Protein AF-A0A950MQR9-F1 (afdb_monomer_lite)

Foldseek 3Di:
DDPPPQDADPPPRATWDFPDWAQDPDNQWIWTWTADPPPRDIDIDIDRPRPPPPPPPPPPVPPDDD

pLDDT: mean 74.06, std 16.69, range [37.38, 93.25]

Structure (mmCIF, N/CA/C/O backbone):
data_AF-A0A950MQR9-F1
#
_entry.id   AF-A0A950MQR9-F1
#
loop_
_atom_site.group_PDB
_atom_site.id
_atom_site.type_symbol
_atom_site.label_atom_id
_atom_site.label_alt_id
_atom_site.label_comp_id
_atom_site.label_asym_id
_atom_site.label_entity_id
_atom_site.label_seq_id
_atom_site.pdbx_PDB_ins_code
_atom_site.Cartn_x
_atom_site.Cartn_y
_atom_site.Cartn_z
_atom_site.occupancy
_atom_site.B_iso_or_equiv
_atom_site.auth_seq_id
_atom_site.auth_comp_id
_atom_site.auth_asym_id
_atom_site.auth_atom_id
_atom_site.pdbx_PDB_model_num
ATOM 1 N N . MET A 1 1 ? -9.616 -3.256 -16.081 1.00 37.38 1 MET A N 1
ATOM 2 C CA . MET A 1 1 ? -10.020 -4.079 -14.918 1.00 37.38 1 MET A CA 1
ATOM 3 C C . MET A 1 1 ? -9.088 -3.706 -13.779 1.00 37.38 1 MET A C 1
ATOM 5 O O . MET A 1 1 ? -7.908 -3.548 -14.044 1.00 37.38 1 MET A O 1
ATOM 9 N N . GLY A 1 2 ? -9.630 -3.367 -12.607 1.00 40.06 2 GLY A N 1
ATOM 10 C CA . GLY A 1 2 ? -8.935 -2.570 -11.590 1.00 40.06 2 GLY A CA 1
ATOM 11 C C . GLY A 1 2 ? -7.689 -3.238 -11.014 1.00 40.06 2 GLY A C 1
ATOM 12 O O . GLY A 1 2 ? -7.791 -4.274 -10.369 1.00 40.06 2 GLY A O 1
ATOM 13 N N . ASP A 1 3 ? -6.538 -2.589 -11.184 1.00 44.81 3 ASP A N 1
ATOM 14 C CA . ASP A 1 3 ? -5.288 -2.886 -10.471 1.00 44.81 3 ASP A CA 1
ATOM 15 C C . ASP A 1 3 ? -5.354 -2.297 -9.045 1.00 44.81 3 ASP A C 1
ATOM 17 O O . ASP A 1 3 ? -4.510 -1.521 -8.595 1.00 44.81 3 ASP A O 1
ATOM 21 N N . SER A 1 4 ? -6.442 -2.590 -8.333 1.00 49.59 4 SER A N 1
ATOM 22 C CA . SER A 1 4 ? -6.635 -2.166 -6.949 1.00 49.59 4 SER A CA 1
ATOM 23 C C . SER A 1 4 ? -5.893 -3.147 -6.063 1.00 49.59 4 SER A C 1
ATOM 25 O O . SER A 1 4 ? -6.428 -4.153 -5.606 1.00 49.59 4 SER A O 1
ATOM 27 N N . ARG A 1 5 ? -4.607 -2.879 -5.855 1.00 63.31 5 ARG A N 1
ATOM 28 C CA . ARG A 1 5 ? -3.819 -3.563 -4.830 1.00 63.31 5 ARG A CA 1
ATOM 29 C C . ARG A 1 5 ? -4.264 -3.053 -3.470 1.00 63.31 5 ARG A C 1
ATOM 31 O O . ARG A 1 5 ? -3.589 -2.226 -2.858 1.00 63.31 5 ARG A O 1
ATOM 38 N N . ASP A 1 6 ? -5.427 -3.511 -3.034 1.00 69.88 6 ASP A N 1
ATOM 39 C CA . ASP A 1 6 ? -5.949 -3.243 -1.704 1.00 69.88 6 ASP A CA 1
ATOM 40 C C . ASP A 1 6 ? -5.024 -3.921 -0.685 1.00 69.88 6 ASP A C 1
ATOM 42 O O . ASP A 1 6 ? -5.056 -5.133 -0.465 1.00 69.88 6 ASP A O 1
ATOM 46 N N . VAL A 1 7 ? -4.114 -3.135 -0.105 1.00 82.81 7 VAL A N 1
ATOM 47 C CA . VAL A 1 7 ? -3.199 -3.595 0.943 1.00 82.81 7 VAL A CA 1
ATOM 48 C C . VAL A 1 7 ? -3.934 -3.518 2.273 1.00 82.81 7 VAL A C 1
ATOM 50 O O . VAL A 1 7 ? -4.420 -2.458 2.652 1.00 82.81 7 VAL A O 1
ATOM 53 N N . VAL A 1 8 ? -4.012 -4.627 3.004 1.00 90.31 8 VAL A N 1
ATOM 54 C CA . VAL A 1 8 ? -4.601 -4.657 4.349 1.00 90.31 8 VAL A CA 1
ATOM 55 C C . 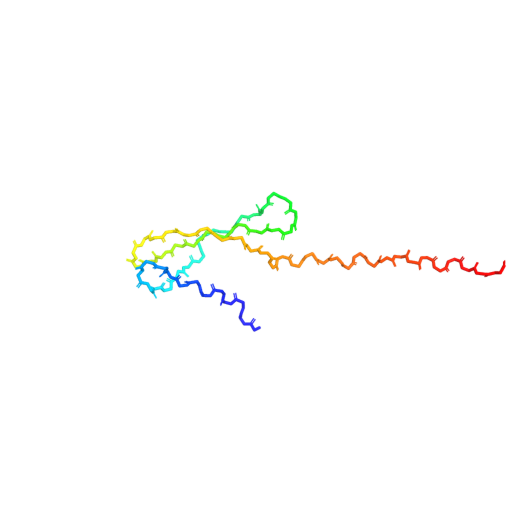VAL A 1 8 ? -3.521 -4.373 5.389 1.00 90.31 8 VAL A C 1
ATOM 57 O O . VAL A 1 8 ? -2.424 -4.923 5.322 1.00 90.31 8 VAL A O 1
ATOM 60 N N . CYS A 1 9 ? -3.832 -3.518 6.361 1.00 91.00 9 CYS A N 1
ATOM 61 C CA . CYS A 1 9 ? -2.933 -3.194 7.456 1.00 91.00 9 CYS A CA 1
ATOM 62 C C . CYS A 1 9 ? -2.762 -4.401 8.377 1.00 91.00 9 CYS A C 1
ATOM 64 O O . CYS A 1 9 ? -3.705 -4.805 9.054 1.00 91.00 9 CYS A O 1
ATOM 66 N N . SER A 1 10 ? -1.538 -4.911 8.477 1.00 88.81 10 SER A N 1
ATOM 67 C CA . SER A 1 10 ? -1.188 -6.035 9.355 1.00 88.81 10 SER A CA 1
ATOM 68 C C . SER A 1 10 ? -1.408 -5.745 10.848 1.00 88.81 10 SER A C 1
ATOM 70 O O . SER A 1 10 ? -1.448 -6.670 11.650 1.00 88.81 10 SER A O 1
ATOM 72 N N . PHE A 1 11 ? -1.547 -4.470 11.230 1.00 90.38 11 PHE A N 1
ATOM 73 C CA . PHE A 1 11 ? -1.725 -4.060 12.623 1.00 90.38 11 PHE A CA 1
ATOM 74 C C . PHE A 1 11 ? -3.196 -3.995 13.054 1.00 90.38 11 PHE A C 1
ATOM 76 O O . PHE A 1 11 ? -3.548 -4.489 14.119 1.00 90.38 11 PHE A O 1
ATOM 83 N N . CYS A 1 12 ? -4.063 -3.379 12.245 1.00 93.06 12 CYS A N 1
ATOM 84 C CA . CYS A 1 12 ? -5.467 -3.133 12.607 1.00 93.06 12 CYS A CA 1
ATOM 85 C C . CYS A 1 12 ? -6.486 -3.782 11.659 1.00 93.06 12 CYS A C 1
ATOM 87 O O . CYS A 1 12 ? -7.688 -3.608 11.845 1.00 93.06 12 CYS A O 1
ATOM 89 N N . GLY A 1 13 ? -6.035 -4.467 10.604 1.00 91.75 13 GLY A N 1
ATOM 90 C CA . GLY A 1 13 ? -6.894 -5.117 9.611 1.00 91.75 13 GLY A CA 1
ATOM 91 C C . GLY A 1 13 ? -7.646 -4.167 8.670 1.00 91.75 13 GLY A C 1
ATOM 92 O O . GLY A 1 13 ? -8.390 -4.627 7.810 1.00 91.75 13 GLY A O 1
ATOM 93 N N . SER A 1 14 ? -7.474 -2.847 8.798 1.00 92.00 14 SER A N 1
ATOM 94 C CA . SER A 1 14 ? -8.107 -1.872 7.897 1.00 92.00 14 SER A CA 1
ATOM 95 C C . SER A 1 14 ? -7.378 -1.771 6.557 1.00 92.00 14 SER A C 1
ATOM 97 O O . SER A 1 14 ? -6.172 -2.003 6.482 1.00 92.00 14 SER A O 1
ATOM 99 N N . MET A 1 15 ? -8.078 -1.345 5.504 1.00 90.25 15 MET A N 1
ATOM 100 C CA . MET A 1 15 ? -7.450 -1.069 4.208 1.00 90.25 15 MET A CA 1
ATOM 101 C C . MET A 1 15 ? -6.453 0.094 4.305 1.00 90.25 15 MET A C 1
ATOM 103 O O . MET A 1 15 ? -6.728 1.142 4.897 1.00 90.25 15 MET A O 1
ATOM 107 N N . MET A 1 16 ? -5.286 -0.096 3.704 1.00 90.75 16 MET A N 1
ATOM 108 C CA . MET A 1 16 ? -4.249 0.911 3.534 1.00 90.75 16 MET A CA 1
ATOM 109 C C . MET A 1 16 ? -4.362 1.536 2.151 1.00 90.75 16 MET A C 1
ATOM 111 O O . MET A 1 16 ? -4.710 0.874 1.173 1.00 90.75 16 MET A O 1
ATOM 115 N N . ARG A 1 17 ? -4.028 2.822 2.062 1.00 88.69 17 ARG A N 1
ATOM 116 C CA . ARG A 1 17 ? -3.995 3.550 0.792 1.00 88.69 17 ARG A CA 1
ATOM 117 C C . ARG A 1 17 ? -2.559 3.810 0.381 1.00 88.69 17 ARG A C 1
ATOM 119 O O . ARG A 1 17 ? -1.700 4.029 1.234 1.00 88.69 17 ARG A O 1
ATOM 126 N N . LEU A 1 18 ? -2.310 3.786 -0.926 1.00 87.50 18 LEU A N 1
ATOM 127 C CA . LEU A 1 18 ? -1.026 4.188 -1.484 1.00 87.50 18 LEU A CA 1
ATOM 128 C C . LEU A 1 18 ? -0.848 5.694 -1.266 1.00 87.50 18 LEU A C 1
ATOM 130 O O . LEU A 1 18 ? -1.586 6.498 -1.830 1.00 87.50 18 LEU A O 1
ATOM 134 N N . SER A 1 19 ? 0.136 6.058 -0.455 1.00 86.81 19 SER A N 1
ATOM 135 C CA . SER A 1 19 ? 0.474 7.447 -0.143 1.00 86.81 19 SER A CA 1
ATOM 136 C C . SER A 1 19 ? 1.500 8.004 -1.123 1.00 86.81 19 SER A C 1
ATOM 138 O O . SER A 1 19 ? 1.422 9.164 -1.519 1.00 86.81 19 SER A O 1
ATOM 140 N N . ARG A 1 20 ? 2.486 7.189 -1.524 1.00 85.88 20 ARG A N 1
ATOM 141 C CA . ARG A 1 20 ? 3.551 7.616 -2.440 1.00 85.88 20 ARG A CA 1
ATOM 142 C C . ARG A 1 20 ? 4.089 6.440 -3.243 1.00 85.88 20 ARG A C 1
ATOM 144 O O . ARG A 1 20 ? 4.363 5.387 -2.677 1.00 85.88 20 ARG A O 1
ATOM 151 N N . LYS A 1 21 ? 4.302 6.638 -4.543 1.00 86.25 21 LYS A N 1
ATOM 152 C CA . LYS A 1 21 ? 5.041 5.715 -5.413 1.00 86.25 21 LYS A CA 1
ATOM 153 C C . LYS A 1 21 ? 6.321 6.404 -5.873 1.00 86.25 21 LYS A C 1
ATOM 155 O O . LYS A 1 21 ? 6.266 7.542 -6.331 1.00 86.25 21 LYS A O 1
ATOM 160 N N . MET A 1 22 ? 7.461 5.749 -5.702 1.00 85.88 22 MET A N 1
ATOM 161 C CA . MET A 1 22 ? 8.763 6.229 -6.162 1.00 85.88 22 MET A CA 1
ATOM 162 C C . MET A 1 22 ? 9.369 5.219 -7.138 1.00 85.88 22 MET A C 1
ATOM 164 O O . MET A 1 22 ? 9.191 4.017 -6.934 1.00 85.88 22 MET A O 1
ATOM 168 N N . PRO A 1 23 ? 10.076 5.671 -8.183 1.00 80.00 23 PRO A N 1
ATOM 169 C CA . PRO A 1 23 ? 10.872 4.770 -9.004 1.00 80.00 23 PRO A CA 1
ATOM 170 C C . PRO A 1 23 ? 11.963 4.132 -8.133 1.00 80.00 23 PRO A C 1
ATOM 172 O O . PRO A 1 23 ? 12.604 4.812 -7.328 1.00 80.00 23 PRO A O 1
ATOM 175 N N . GLY A 1 24 ? 12.119 2.815 -8.232 1.00 75.06 24 GLY A N 1
ATOM 176 C CA . GLY A 1 24 ? 13.244 2.101 -7.643 1.00 75.06 24 GLY A CA 1
ATOM 177 C C . GLY A 1 24 ? 14.525 2.393 -8.420 1.00 75.06 24 GLY A C 1
ATOM 178 O O . GLY A 1 24 ? 14.493 2.825 -9.570 1.00 75.06 24 GLY A O 1
ATOM 179 N N . SER A 1 25 ? 15.672 2.187 -7.780 1.00 64.75 25 SER A N 1
ATOM 180 C CA . SER A 1 25 ? 16.966 2.274 -8.455 1.00 64.75 25 SER A CA 1
ATOM 181 C C . SER A 1 25 ? 17.132 1.047 -9.360 1.00 64.75 25 SER A C 1
ATOM 183 O O . SER A 1 25 ? 17.348 -0.053 -8.858 1.00 64.75 25 SER A O 1
ATOM 185 N N . GLY A 1 26 ? 16.980 1.241 -10.672 1.00 63.22 26 GLY A N 1
ATOM 186 C CA . GLY A 1 26 ? 16.902 0.184 -11.685 1.00 63.22 26 GLY A CA 1
ATOM 187 C C . GLY A 1 26 ? 15.481 0.088 -12.241 1.00 63.22 26 GLY A C 1
ATOM 188 O O . GLY A 1 26 ? 14.533 -0.075 -11.474 1.00 63.22 26 GLY A O 1
ATOM 189 N N . ASP A 1 27 ? 15.342 0.224 -13.561 1.00 62.75 27 ASP A N 1
ATOM 190 C CA . ASP A 1 27 ? 14.109 0.485 -14.333 1.00 62.75 27 ASP A CA 1
ATOM 191 C C . ASP A 1 27 ? 12.983 -0.569 -14.228 1.00 62.75 27 ASP A C 1
ATOM 193 O O . ASP A 1 27 ? 12.026 -0.560 -14.995 1.00 62.75 27 ASP A O 1
ATOM 197 N N . THR A 1 28 ? 13.064 -1.484 -13.267 1.00 66.25 28 THR A N 1
ATOM 198 C CA . THR A 1 28 ? 12.213 -2.672 -13.152 1.00 66.25 28 THR A CA 1
ATOM 199 C C . THR A 1 28 ? 11.385 -2.728 -11.871 1.00 66.25 28 THR A C 1
ATOM 201 O O . THR A 1 28 ? 10.513 -3.591 -11.727 1.00 66.25 28 THR A O 1
ATOM 204 N N . HIS A 1 29 ? 11.603 -1.817 -10.918 1.00 74.81 29 HIS A N 1
ATOM 205 C CA . HIS A 1 29 ? 10.905 -1.835 -9.631 1.00 74.81 29 HIS A CA 1
ATOM 206 C C . HIS A 1 29 ? 10.398 -0.454 -9.226 1.00 74.81 29 HIS A C 1
ATOM 208 O O . HIS A 1 29 ? 11.068 0.552 -9.435 1.00 74.81 29 HIS A O 1
ATOM 214 N N . ALA A 1 30 ? 9.236 -0.399 -8.574 1.00 82.25 30 ALA A N 1
ATOM 215 C CA . ALA A 1 30 ? 8.759 0.813 -7.913 1.00 82.25 30 ALA A CA 1
ATOM 216 C C . ALA A 1 30 ? 8.590 0.591 -6.406 1.00 82.25 30 ALA A C 1
ATOM 218 O O . ALA A 1 30 ? 8.137 -0.458 -5.954 1.00 82.25 30 ALA A O 1
ATOM 219 N N . LEU A 1 31 ? 8.951 1.593 -5.613 1.00 86.31 31 LEU A N 1
ATOM 220 C CA . LEU A 1 31 ? 8.750 1.619 -4.170 1.00 86.31 31 LEU A CA 1
ATOM 221 C C . LEU A 1 31 ? 7.397 2.260 -3.859 1.00 86.31 31 LEU A C 1
ATOM 223 O O . LEU A 1 31 ? 7.180 3.441 -4.129 1.00 86.31 31 LEU A O 1
ATOM 227 N N . CYS A 1 32 ? 6.490 1.487 -3.275 1.00 87.62 32 CYS A N 1
ATOM 228 C CA . CYS A 1 32 ? 5.143 1.908 -2.916 1.00 87.62 32 CYS A CA 1
ATOM 229 C C . CYS A 1 32 ? 5.023 2.045 -1.394 1.00 87.62 32 CYS A C 1
ATOM 231 O O . CYS A 1 32 ? 5.155 1.067 -0.660 1.00 87.62 32 CYS A O 1
ATOM 233 N N . PHE A 1 33 ? 4.748 3.257 -0.927 1.00 90.19 33 PHE A N 1
ATOM 234 C CA . PHE A 1 33 ? 4.489 3.580 0.472 1.00 90.19 33 PHE A CA 1
ATOM 235 C C . PHE A 1 33 ? 2.989 3.590 0.726 1.00 90.19 33 PHE A C 1
ATOM 237 O O . PHE A 1 33 ? 2.266 4.383 0.120 1.00 90.19 33 PHE A O 1
ATOM 244 N N . PHE A 1 34 ? 2.535 2.752 1.648 1.00 90.00 34 PHE A N 1
ATOM 245 C CA . PHE A 1 34 ? 1.144 2.654 2.064 1.00 90.00 34 PHE A CA 1
ATOM 246 C C . PHE A 1 34 ? 0.975 3.208 3.470 1.00 90.00 34 PHE A C 1
ATOM 248 O O . PHE A 1 34 ? 1.809 2.955 4.337 1.00 90.00 34 PHE A O 1
ATOM 255 N N . THR A 1 35 ? -0.129 3.908 3.718 1.00 91.75 35 THR A N 1
ATOM 256 C CA . THR A 1 35 ? -0.486 4.394 5.056 1.00 91.75 35 THR A CA 1
ATOM 257 C C . THR A 1 35 ? -1.906 3.965 5.402 1.00 91.75 35 THR A C 1
ATOM 259 O O . THR A 1 35 ? -2.833 4.078 4.594 1.00 91.75 35 THR A O 1
ATOM 262 N N . CYS A 1 36 ? -2.084 3.444 6.613 1.00 92.62 36 CYS A N 1
ATOM 263 C CA . CYS A 1 36 ? -3.388 3.110 7.159 1.00 92.62 36 CYS A CA 1
ATOM 264 C C . CYS A 1 36 ? -4.056 4.374 7.705 1.00 92.62 36 CYS A C 1
ATOM 266 O O . CYS A 1 36 ? -3.538 4.998 8.628 1.00 92.62 36 CYS A O 1
ATOM 268 N N . ALA A 1 37 ? -5.231 4.723 7.183 1.00 88.00 37 ALA A N 1
ATOM 269 C CA . ALA A 1 37 ? -5.994 5.871 7.675 1.00 88.00 37 ALA A CA 1
ATOM 270 C C . ALA A 1 37 ? -6.548 5.661 9.098 1.00 88.00 37 ALA A C 1
ATOM 272 O O . ALA A 1 37 ? -6.804 6.633 9.799 1.00 88.00 37 ALA A O 1
ATOM 273 N N . THR A 1 38 ? -6.725 4.404 9.522 1.00 92.31 38 THR A N 1
ATOM 274 C CA . THR A 1 38 ? -7.333 4.064 10.815 1.00 92.31 38 THR A CA 1
ATOM 275 C C . THR A 1 38 ? -6.335 4.147 11.966 1.00 92.31 38 THR A C 1
ATOM 277 O O . THR A 1 38 ? -6.619 4.766 12.984 1.00 92.31 38 THR A O 1
ATOM 280 N N . CYS A 1 39 ? -5.170 3.506 11.828 1.00 93.25 39 CYS A N 1
ATOM 281 C CA . CYS A 1 39 ? -4.181 3.415 12.909 1.00 93.25 39 CYS A CA 1
ATOM 282 C C . CYS A 1 39 ? -2.880 4.179 12.625 1.00 93.25 39 CYS A C 1
ATOM 284 O O . CYS A 1 39 ? -1.981 4.165 13.458 1.00 93.25 39 CYS A O 1
ATOM 286 N N . GLY A 1 40 ? -2.735 4.792 11.445 1.00 90.56 40 GLY A N 1
ATOM 287 C CA . GLY A 1 40 ? -1.535 5.544 11.061 1.00 90.56 40 GLY A CA 1
A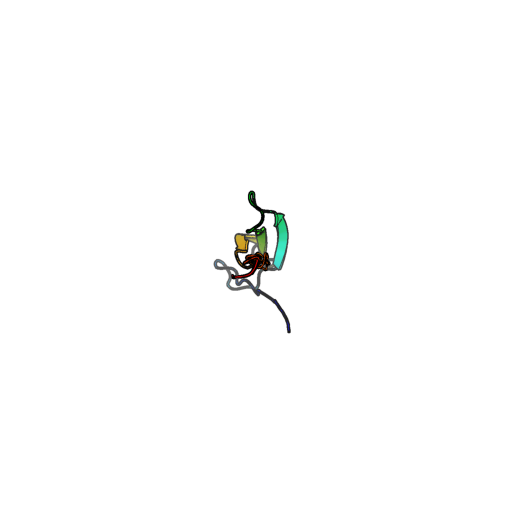TOM 288 C C . GLY A 1 40 ? -0.307 4.689 10.726 1.00 90.56 40 GLY A C 1
ATOM 289 O O . GLY A 1 40 ? 0.740 5.235 10.382 1.00 90.56 40 GLY A O 1
ATOM 290 N N . ALA A 1 41 ? -0.410 3.357 10.793 1.00 91.62 41 ALA A N 1
ATOM 291 C CA . ALA A 1 41 ? 0.694 2.469 10.437 1.00 91.62 41 ALA A CA 1
ATOM 292 C C . ALA A 1 41 ? 1.090 2.664 8.967 1.00 91.62 41 ALA A C 1
ATOM 294 O O . ALA A 1 41 ? 0.229 2.843 8.102 1.00 91.62 41 ALA A O 1
ATOM 295 N N . SER A 1 42 ? 2.391 2.617 8.692 1.00 90.69 42 SER A N 1
ATOM 296 C CA . SER A 1 42 ? 2.943 2.773 7.347 1.00 90.69 42 SER A CA 1
ATOM 297 C C . SER A 1 42 ? 3.718 1.525 6.942 1.00 90.69 42 SER A C 1
ATOM 299 O O . SER A 1 42 ? 4.430 0.951 7.762 1.00 90.69 42 SER A O 1
ATOM 301 N N . GLU A 1 43 ? 3.584 1.111 5.685 1.00 88.44 43 GLU A N 1
ATOM 302 C CA . GLU A 1 43 ? 4.245 -0.076 5.140 1.00 88.44 43 GLU A CA 1
ATOM 303 C C . GLU A 1 43 ? 4.866 0.246 3.777 1.00 88.44 43 GLU A C 1
ATOM 305 O O . GLU A 1 43 ? 4.257 0.918 2.943 1.00 88.44 43 GLU A O 1
ATOM 310 N N . LEU A 1 44 ? 6.094 -0.224 3.555 1.00 88.19 44 LEU A N 1
ATOM 311 C CA . LEU A 1 44 ? 6.808 -0.087 2.290 1.00 88.19 44 LEU A CA 1
ATOM 312 C C . LEU A 1 44 ? 6.760 -1.417 1.538 1.00 88.19 44 LEU A C 1
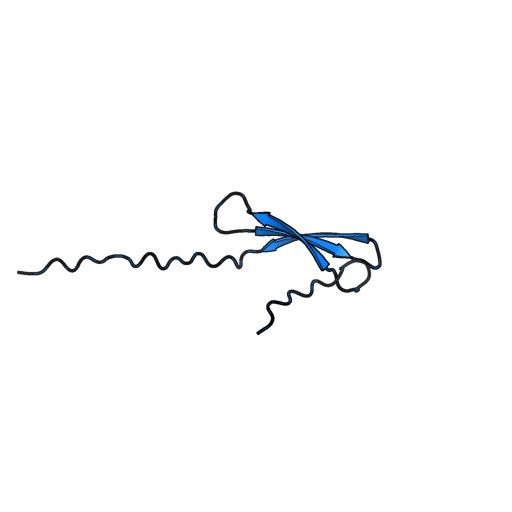ATOM 314 O O . LEU A 1 44 ? 7.203 -2.437 2.064 1.00 88.19 44 LEU A O 1
ATOM 318 N N . ARG A 1 45 ? 6.273 -1.403 0.295 1.00 85.62 45 ARG A N 1
ATOM 319 C CA . ARG A 1 45 ? 6.304 -2.569 -0.597 1.00 85.62 45 ARG A CA 1
ATOM 320 C C . ARG A 1 45 ? 7.022 -2.268 -1.897 1.00 85.62 45 ARG A C 1
ATOM 322 O O . ARG A 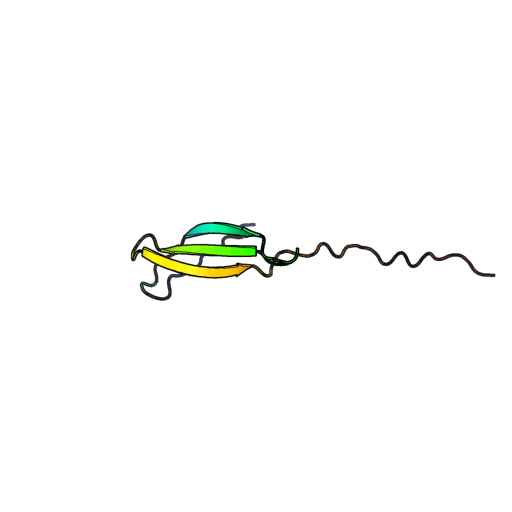1 45 ? 6.942 -1.166 -2.432 1.00 85.62 45 ARG A O 1
ATOM 329 N N . ILE A 1 46 ? 7.684 -3.292 -2.419 1.00 83.81 46 ILE A N 1
ATOM 330 C CA . ILE A 1 46 ? 8.314 -3.257 -3.733 1.00 83.81 46 ILE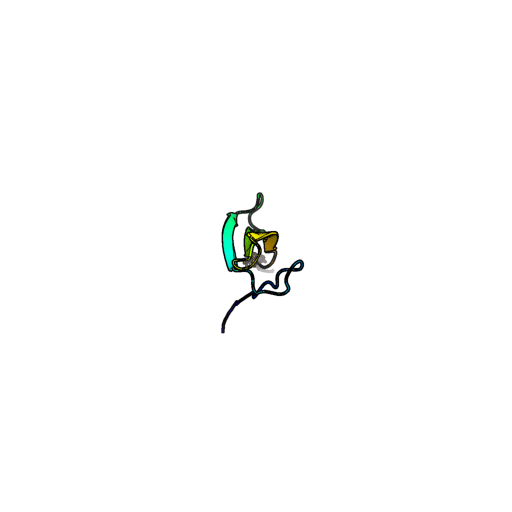 A CA 1
ATOM 331 C C . ILE A 1 46 ? 7.293 -3.777 -4.743 1.00 83.81 46 ILE A C 1
ATOM 333 O O . ILE A 1 46 ? 6.886 -4.938 -4.698 1.00 83.81 46 ILE A O 1
ATOM 337 N N . ASP A 1 47 ? 6.872 -2.906 -5.647 1.00 77.81 47 ASP A N 1
ATOM 338 C CA . ASP A 1 47 ? 6.107 -3.262 -6.827 1.00 77.81 47 ASP A CA 1
ATOM 339 C C . ASP A 1 47 ? 7.060 -3.847 -7.879 1.00 77.81 47 ASP A C 1
ATOM 341 O O . ASP A 1 47 ? 7.759 -3.109 -8.573 1.00 77.81 47 ASP A O 1
ATOM 345 N N . ARG A 1 48 ? 7.103 -5.183 -7.964 1.00 68.12 48 ARG A N 1
ATOM 346 C CA . ARG A 1 48 ? 7.851 -5.922 -8.998 1.00 68.12 48 ARG A CA 1
ATOM 347 C C . ARG A 1 48 ? 7.078 -6.085 -10.310 1.00 68.12 48 ARG A C 1
ATOM 349 O O . ARG A 1 48 ? 7.576 -6.748 -11.206 1.00 68.12 48 ARG A O 1
ATOM 356 N N . ASN A 1 49 ? 5.878 -5.514 -10.424 1.00 59.03 49 ASN A N 1
ATOM 357 C CA . ASN A 1 49 ? 5.023 -5.675 -11.601 1.00 59.03 49 ASN A CA 1
ATOM 358 C C . ASN A 1 49 ? 5.172 -4.530 -12.612 1.00 59.03 49 ASN A C 1
ATOM 360 O O . ASN A 1 49 ? 4.288 -4.328 -13.443 1.00 59.03 49 ASN A O 1
ATOM 364 N N . GLY A 1 50 ? 6.273 -3.774 -12.542 1.00 52.59 50 GLY A N 1
ATOM 365 C CA . GLY A 1 50 ? 6.760 -3.062 -13.712 1.00 52.59 50 GLY A CA 1
ATOM 366 C C . GLY A 1 50 ? 7.212 -4.122 -14.699 1.00 52.59 50 GLY A C 1
ATOM 367 O O . GLY A 1 50 ? 8.349 -4.571 -14.622 1.00 52.59 50 GLY A O 1
ATOM 368 N N . THR A 1 51 ? 6.296 -4.585 -15.552 1.00 48.47 51 THR A N 1
ATOM 369 C CA . THR A 1 51 ? 6.645 -5.232 -16.813 1.00 48.47 51 THR A CA 1
ATOM 370 C C . THR A 1 51 ? 7.746 -4.382 -17.417 1.00 48.47 51 THR A C 1
ATOM 372 O O . THR A 1 51 ? 7.493 -3.268 -17.875 1.00 48.47 51 THR A O 1
ATOM 375 N N . THR A 1 52 ? 8.975 -4.889 -17.382 1.00 49.06 52 THR A N 1
ATOM 376 C CA . THR A 1 52 ? 9.859 -4.663 -18.505 1.00 49.06 52 THR A CA 1
ATOM 377 C C . THR A 1 52 ? 9.032 -5.097 -19.696 1.00 49.06 52 THR A C 1
ATOM 379 O O . THR A 1 52 ? 8.732 -6.282 -19.853 1.00 49.06 52 THR A O 1
ATOM 382 N N . ASP A 1 53 ? 8.572 -4.129 -20.476 1.00 46.91 53 ASP A N 1
ATOM 383 C CA . ASP A 1 53 ? 8.402 -4.347 -21.898 1.00 46.91 53 ASP A CA 1
ATOM 384 C C . ASP A 1 53 ? 9.798 -4.707 -22.428 1.00 46.91 53 ASP A C 1
ATOM 386 O O . ASP A 1 53 ? 10.519 -3.896 -22.987 1.00 46.91 53 ASP A O 1
ATOM 390 N N . ASP A 1 54 ? 10.225 -5.934 -22.133 1.00 49.75 54 ASP A N 1
ATOM 391 C CA . ASP A 1 54 ? 11.301 -6.635 -22.813 1.00 49.75 54 ASP A CA 1
ATOM 392 C C . ASP A 1 54 ? 10.688 -7.215 -24.093 1.00 49.75 54 ASP A C 1
ATOM 394 O O . ASP A 1 54 ? 10.736 -8.405 -24.370 1.00 49.75 54 ASP A O 1
ATOM 398 N N . SER A 1 55 ? 10.027 -6.341 -24.852 1.00 51.69 55 SER A N 1
ATOM 399 C CA . SER A 1 55 ? 9.762 -6.532 -26.270 1.00 51.69 55 SER A CA 1
ATOM 400 C C . SER A 1 55 ? 10.887 -5.845 -27.048 1.00 51.69 55 SER A C 1
ATOM 402 O O . SER A 1 55 ? 10.660 -5.222 -28.080 1.00 51.69 55 SER A O 1
ATOM 404 N N . ALA A 1 56 ? 12.127 -5.918 -26.554 1.00 54.25 56 ALA A N 1
ATOM 405 C CA . ALA A 1 56 ? 13.264 -5.846 -27.450 1.00 54.25 56 ALA A CA 1
ATOM 406 C C . ALA A 1 56 ? 13.296 -7.203 -28.147 1.00 54.25 56 ALA A C 1
ATOM 408 O O . ALA A 1 56 ? 13.937 -8.143 -27.681 1.00 54.25 56 ALA A O 1
ATOM 409 N N . GLU A 1 57 ? 12.508 -7.318 -29.218 1.00 57.53 57 GLU A N 1
ATOM 410 C CA . GLU A 1 57 ? 12.581 -8.452 -30.124 1.00 57.53 57 GLU A CA 1
ATOM 411 C C . GLU A 1 57 ? 14.066 -8.741 -30.369 1.00 57.53 57 GLU A C 1
ATOM 413 O O . GLU A 1 57 ? 14.798 -7.815 -30.750 1.00 57.53 57 GLU A O 1
ATOM 418 N N . PRO A 1 58 ? 14.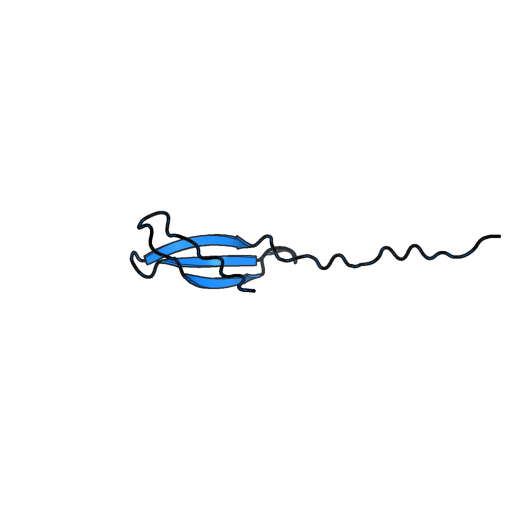570 -9.965 -30.128 1.00 57.62 58 PRO A N 1
ATOM 419 C CA . PRO A 1 58 ? 15.851 -10.305 -30.695 1.00 57.62 58 PRO A CA 1
ATOM 420 C C . PRO A 1 58 ? 15.626 -10.205 -32.199 1.00 57.62 58 PRO A C 1
ATOM 422 O O . PRO A 1 58 ? 14.959 -11.053 -32.792 1.00 57.62 58 PRO A O 1
ATOM 425 N N . ALA A 1 59 ? 16.131 -9.131 -32.806 1.00 62.25 59 ALA A N 1
ATOM 426 C CA . ALA A 1 59 ? 16.356 -9.070 -34.232 1.00 62.25 59 ALA A CA 1
ATOM 427 C C . ALA A 1 59 ? 17.355 -10.191 -34.534 1.00 62.25 59 ALA A C 1
ATOM 429 O O . ALA A 1 59 ? 18.567 -9.989 -34.595 1.00 62.25 59 ALA A O 1
ATOM 430 N N . HIS A 1 60 ? 16.842 -11.413 -34.651 1.00 61.22 60 HIS A N 1
ATOM 431 C CA . HIS A 1 60 ? 17.434 -12.429 -35.483 1.00 61.22 60 HIS A CA 1
ATOM 432 C C . HIS A 1 60 ? 17.277 -11.868 -36.890 1.00 61.22 60 HIS A C 1
ATOM 434 O O . HIS A 1 60 ? 16.277 -12.098 -37.562 1.00 61.22 60 HIS A O 1
ATOM 440 N N . ASP A 1 61 ? 18.226 -11.006 -37.252 1.00 56.28 61 ASP A N 1
ATOM 441 C CA . ASP A 1 61 ? 18.463 -10.593 -38.618 1.00 56.28 61 ASP A CA 1
ATOM 442 C C . ASP A 1 61 ? 18.739 -11.884 -39.389 1.00 56.28 61 ASP A C 1
ATOM 444 O O . ASP A 1 61 ? 19.821 -12.473 -39.334 1.00 56.28 61 ASP A O 1
ATOM 448 N N . ASP A 1 62 ? 17.670 -12.381 -40.002 1.00 63.78 62 ASP A N 1
ATOM 449 C CA . ASP A 1 62 ? 17.653 -13.379 -41.054 1.00 63.78 62 ASP A CA 1
ATOM 450 C C . ASP A 1 62 ? 18.355 -12.771 -42.274 1.00 63.78 62 ASP A C 1
ATOM 452 O O . ASP A 1 62 ? 17.748 -12.467 -43.298 1.00 63.78 62 ASP A O 1
ATOM 456 N N . LEU A 1 63 ? 19.667 -12.548 -42.175 1.00 64.44 63 LEU A N 1
ATOM 457 C CA . LEU A 1 63 ? 20.484 -12.290 -43.350 1.00 64.44 63 LEU A CA 1
ATOM 458 C C . LEU A 1 63 ? 20.933 -13.628 -43.932 1.00 64.44 63 LEU A C 1
ATOM 460 O O . LEU A 1 63 ? 22.070 -14.065 -43.785 1.00 64.44 63 LEU A O 1
ATOM 464 N N . SER A 1 64 ? 19.955 -14.258 -44.584 1.00 64.88 64 SER A N 1
ATOM 465 C CA . SER A 1 64 ? 20.080 -14.869 -45.907 1.00 64.88 64 SER A CA 1
ATOM 466 C C . SER A 1 64 ? 21.259 -15.832 -46.116 1.00 64.88 64 SER A C 1
ATOM 468 O O . SER A 1 64 ? 22.396 -15.438 -46.361 1.00 64.88 64 SER A O 1
ATOM 470 N N . GLN A 1 65 ? 20.919 -17.123 -46.192 1.00 53.31 65 GLN A N 1
ATOM 471 C CA . GLN A 1 65 ? 21.535 -18.051 -47.158 1.00 53.31 65 GLN A CA 1
ATOM 472 C C . GLN A 1 65 ? 21.521 -17.427 -48.578 1.00 53.31 65 GLN A C 1
ATOM 474 O O . GLN A 1 65 ? 20.620 -16.619 -48.830 1.00 53.31 65 GLN A O 1
ATOM 479 N N . PRO A 1 66 ? 22.403 -17.783 -49.543 1.00 61.72 66 PRO A N 1
ATOM 480 C CA . PRO A 1 66 ? 23.166 -19.032 -49.706 1.00 61.72 66 PRO A CA 1
ATOM 481 C C . PRO A 1 66 ? 24.702 -18.909 -49.776 1.00 61.72 66 PRO A C 1
ATOM 483 O O . PRO A 1 66 ? 25.229 -17.803 -50.025 1.00 61.72 66 PRO A O 1
#

Radius of gyration: 19.5 Å; chains: 1; bounding box: 33×27×63 Å

Sequence (66 aa):
MGDSRDVVCSFCGSMMRLSRKMPGSGDTHALCFFTCATCGASELRIDRNGTTDDSAEPAHDDLSQP

Secondary structure (DSSP, 8-state):
------EEPTTT-PEEEEEEEEE-SSTT-EEEEEEETTT--EEEEEE-------------------